Protein AF-A0A560QUR3-F1 (afdb_monomer_lite)

Radius of gyration: 18.46 Å; chains: 1; bounding box: 47×26×40 Å

Secondary structure (DSSP, 8-state):
-------SSTHHHHHHHHHHHTT--TT-TTSHHHHHHHHHHHHHHHHHHHS--PPPPHHHHHHHHHHHTT----

Foldseek 3Di:
DDDDQDDDPCVVVLVVLLVVLPPPDCVPPVCSNVSNVVSVVSVVVVCCVPPPPPPCPVVNVVVVVCVVVVVDDD

pLDDT: mean 74.61, std 9.54, range [52.19, 86.0]

Structure (mmCIF, N/CA/C/O backbone):
data_AF-A0A560QUR3-F1
#
_entry.id   AF-A0A560QUR3-F1
#
loop_
_atom_site.group_PDB
_atom_site.id
_atom_site.type_symbol
_atom_site.label_atom_id
_atom_site.label_alt_id
_atom_site.label_comp_id
_atom_site.label_asym_id
_atom_site.label_entity_id
_atom_site.label_seq_id
_atom_site.pdbx_PDB_ins_code
_atom_site.Cartn_x
_atom_site.Cartn_y
_atom_site.Cartn_z
_atom_site.occupancy
_atom_site.B_iso_or_equiv
_atom_site.auth_seq_id
_atom_site.auth_comp_id
_atom_site.auth_asym_id
_atom_site.auth_atom_id
_atom_site.pdbx_PDB_model_num
ATOM 1 N N . MET A 1 1 ? 12.739 1.969 -17.692 1.00 52.34 1 MET A N 1
ATOM 2 C CA . MET A 1 1 ? 11.740 2.333 -16.667 1.00 52.34 1 MET A CA 1
ATOM 3 C C . MET A 1 1 ? 11.431 3.821 -16.746 1.00 52.34 1 MET A C 1
ATOM 5 O O . MET A 1 1 ? 12.360 4.610 -16.847 1.00 52.34 1 MET A O 1
ATOM 9 N N . ASN A 1 2 ? 10.150 4.199 -16.742 1.00 58.69 2 ASN A N 1
ATOM 10 C CA . ASN A 1 2 ? 9.696 5.595 -16.699 1.00 58.69 2 ASN A CA 1
ATOM 11 C C . ASN A 1 2 ? 8.662 5.739 -15.571 1.00 58.69 2 ASN A C 1
ATOM 13 O O . ASN A 1 2 ? 7.477 5.938 -15.830 1.00 58.69 2 ASN A O 1
ATOM 17 N N . ILE A 1 3 ? 9.119 5.537 -14.333 1.00 62.84 3 ILE A N 1
ATOM 18 C CA . ILE A 1 3 ? 8.295 5.622 -13.123 1.00 62.84 3 ILE A CA 1
ATOM 19 C C . ILE A 1 3 ? 8.088 7.103 -12.803 1.00 62.84 3 ILE A C 1
ATOM 21 O O . ILE A 1 3 ? 9.042 7.884 -12.800 1.00 62.84 3 ILE A O 1
ATOM 25 N N . LYS A 1 4 ? 6.838 7.502 -12.581 1.00 67.50 4 LYS A N 1
ATOM 26 C CA . LYS A 1 4 ? 6.461 8.882 -12.267 1.00 67.50 4 LYS A CA 1
ATOM 27 C C . LYS A 1 4 ? 5.832 8.939 -10.873 1.00 67.50 4 LYS A C 1
ATOM 29 O O . LYS A 1 4 ? 5.256 7.942 -10.444 1.00 67.50 4 LYS A O 1
ATOM 34 N N . PRO A 1 5 ? 5.917 10.086 -10.177 1.00 64.19 5 PRO A N 1
ATOM 35 C CA . PRO A 1 5 ? 5.129 10.320 -8.968 1.00 64.19 5 PRO A CA 1
ATOM 36 C C . PRO A 1 5 ? 3.645 10.074 -9.255 1.00 64.19 5 PRO A C 1
ATOM 38 O O . PRO A 1 5 ? 3.225 10.363 -10.371 1.00 64.19 5 PRO A O 1
ATOM 41 N N . ILE A 1 6 ? 2.876 9.587 -8.277 1.00 64.06 6 ILE A N 1
ATOM 42 C CA . ILE A 1 6 ? 1.421 9.380 -8.385 1.00 64.06 6 ILE A CA 1
ATOM 43 C C . ILE A 1 6 ? 0.729 10.687 -7.949 1.00 64.06 6 ILE A C 1
ATOM 45 O O . ILE A 1 6 ? 0.719 10.976 -6.753 1.00 64.06 6 ILE A O 1
ATOM 49 N N . PRO A 1 7 ? 0.211 11.534 -8.866 1.00 55.59 7 PRO A N 1
ATOM 50 C CA . PRO A 1 7 ? -0.232 12.879 -8.500 1.00 55.59 7 PRO A CA 1
ATOM 51 C C . PRO A 1 7 ? -1.703 12.957 -8.050 1.00 55.59 7 PRO A C 1
ATOM 53 O O . PRO A 1 7 ? -2.031 13.870 -7.301 1.00 55.59 7 PRO A O 1
ATOM 56 N N . SER A 1 8 ? -2.595 12.076 -8.530 1.00 61.00 8 SER A N 1
ATOM 57 C CA . SER A 1 8 ? -4.028 11.968 -8.161 1.00 61.00 8 SER A CA 1
ATOM 58 C C . SER A 1 8 ? -4.737 10.941 -9.055 1.00 61.00 8 SER A C 1
ATOM 60 O O . SER A 1 8 ? -4.430 10.910 -10.244 1.00 61.00 8 SER A O 1
ATOM 62 N N . LYS A 1 9 ? -5.706 10.157 -8.536 1.00 56.53 9 LYS A N 1
ATOM 63 C CA . LYS A 1 9 ? -6.631 9.218 -9.244 1.00 56.53 9 LYS A CA 1
ATOM 64 C C . LYS A 1 9 ? -6.022 8.185 -10.215 1.00 56.53 9 LYS A C 1
ATOM 66 O O . LYS A 1 9 ? -6.736 7.288 -10.659 1.00 56.53 9 LYS A O 1
ATOM 71 N N . GLU A 1 10 ? -4.727 8.258 -10.499 1.00 54.44 10 GLU A N 1
ATOM 72 C CA . GLU A 1 10 ? -3.927 7.254 -11.205 1.00 54.44 10 GLU A CA 1
ATOM 73 C C . GLU A 1 10 ? -3.611 6.028 -10.327 1.00 54.44 10 GLU A C 1
ATOM 75 O O . GLU A 1 10 ? -2.910 5.125 -10.777 1.00 54.44 10 GLU A O 1
ATOM 80 N N . ASP A 1 11 ? 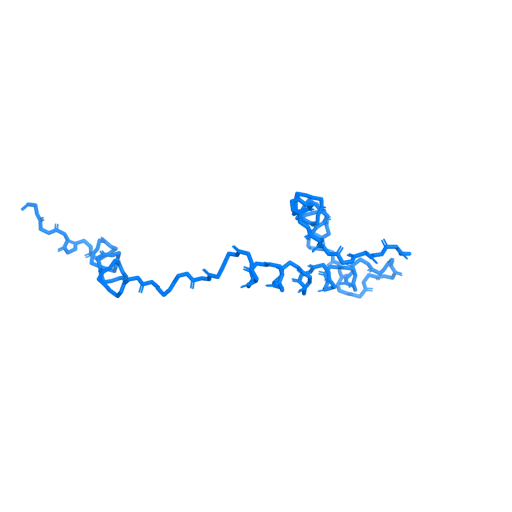-4.201 5.953 -9.128 1.00 60.50 11 ASP A N 1
ATOM 81 C CA . ASP A 1 11 ? -4.260 4.774 -8.256 1.00 60.50 11 ASP A CA 1
ATOM 82 C C . ASP A 1 11 ? -4.479 3.484 -9.045 1.00 60.50 11 ASP A C 1
ATOM 84 O O . ASP A 1 11 ? -3.700 2.544 -8.936 1.00 60.50 11 ASP A O 1
ATOM 88 N N . LEU A 1 12 ? -5.491 3.449 -9.916 1.00 61.25 12 LEU A N 1
ATOM 89 C CA . LEU A 1 12 ? -5.850 2.240 -10.661 1.00 61.25 12 LEU A CA 1
ATOM 90 C C . LEU A 1 12 ? -4.699 1.677 -11.504 1.00 61.25 12 LEU A C 1
ATOM 92 O O . LEU A 1 12 ? -4.597 0.463 -11.640 1.00 61.25 12 LEU A O 1
ATOM 96 N N . ALA A 1 13 ? -3.839 2.529 -12.067 1.00 72.06 13 ALA A N 1
ATOM 97 C CA . ALA A 1 13 ? -2.735 2.068 -12.901 1.00 72.06 13 ALA A CA 1
ATOM 98 C C . ALA A 1 13 ? -1.569 1.531 -12.058 1.00 72.06 13 ALA A C 1
ATOM 100 O O . ALA A 1 13 ? -0.991 0.505 -12.415 1.00 72.06 13 ALA A O 1
ATOM 101 N N . ALA A 1 14 ? -1.251 2.189 -10.937 1.00 76.44 14 ALA A N 1
ATOM 102 C CA . ALA A 1 14 ? -0.221 1.725 -10.009 1.00 76.44 14 ALA A CA 1
ATOM 103 C C . ALA A 1 14 ? -0.648 0.424 -9.312 1.00 76.44 14 ALA A C 1
ATOM 105 O O . ALA A 1 14 ? 0.113 -0.540 -9.313 1.00 76.44 14 ALA A O 1
ATOM 106 N N . PHE A 1 15 ? -1.889 0.352 -8.819 1.00 76.75 15 PHE A N 1
ATOM 107 C CA . PHE A 1 15 ? -2.445 -0.858 -8.211 1.00 76.75 15 PHE A CA 1
ATOM 108 C C . PHE A 1 15 ? -2.515 -2.019 -9.209 1.00 76.75 15 PHE A C 1
ATOM 110 O O . PHE A 1 15 ? -2.029 -3.103 -8.899 1.00 76.75 15 PHE A O 1
ATOM 117 N N . ALA A 1 16 ? -3.004 -1.796 -10.435 1.00 81.75 16 ALA A N 1
ATOM 118 C CA . ALA A 1 16 ? -3.029 -2.845 -11.457 1.00 81.75 16 ALA A CA 1
ATOM 119 C C . ALA A 1 16 ? -1.620 -3.331 -11.838 1.00 81.75 16 ALA A C 1
ATOM 121 O O . ALA A 1 16 ? -1.436 -4.499 -12.181 1.00 81.75 16 ALA A O 1
ATOM 122 N N . ARG A 1 17 ? -0.608 -2.453 -11.787 1.00 83.88 17 ARG A N 1
ATOM 123 C CA . ARG A 1 17 ? 0.782 -2.843 -12.041 1.00 83.88 17 ARG A CA 1
ATOM 124 C C . ARG A 1 17 ? 1.357 -3.657 -10.883 1.00 83.88 17 ARG A C 1
ATOM 126 O O . ARG A 1 17 ? 1.992 -4.672 -11.139 1.00 83.88 17 ARG A O 1
ATOM 133 N N . VAL A 1 18 ? 1.078 -3.270 -9.640 1.00 84.69 18 VAL A N 1
ATOM 134 C CA . VAL A 1 18 ? 1.429 -4.054 -8.446 1.00 84.69 18 VAL A CA 1
ATOM 135 C C . VAL A 1 18 ? 0.788 -5.441 -8.487 1.00 84.69 18 VAL A C 1
ATOM 137 O O . VAL A 1 18 ? 1.475 -6.421 -8.229 1.00 84.69 18 VAL A O 1
ATOM 140 N N . GLU A 1 19 ? -0.483 -5.556 -8.882 1.00 83.62 19 GLU A N 1
ATOM 141 C CA . GLU A 1 19 ? -1.156 -6.853 -9.053 1.00 83.62 19 GLU A CA 1
ATOM 142 C C . GLU A 1 19 ? -0.485 -7.728 -10.122 1.00 83.62 19 GLU A C 1
ATOM 144 O O . GLU A 1 19 ? -0.363 -8.937 -9.942 1.00 83.62 19 GLU A O 1
ATOM 149 N N . GLN A 1 20 ? -0.020 -7.135 -11.225 1.00 84.25 20 GLN A N 1
ATOM 150 C CA . GLN A 1 20 ? 0.710 -7.862 -12.272 1.00 84.25 20 GLN A CA 1
ATOM 151 C C . GLN A 1 20 ? 2.094 -8.324 -11.821 1.00 84.25 20 GLN A C 1
ATOM 153 O O . GLN A 1 20 ? 2.557 -9.375 -12.255 1.00 84.25 20 GLN A O 1
ATOM 158 N N . LEU A 1 21 ? 2.753 -7.524 -10.985 1.00 83.50 21 LEU A N 1
ATOM 159 C CA . LEU A 1 21 ? 4.072 -7.817 -10.433 1.00 83.50 21 LEU A CA 1
ATOM 160 C C . LEU A 1 21 ? 3.990 -8.693 -9.175 1.00 83.50 21 LEU A C 1
ATOM 162 O O . LEU A 1 21 ? 5.021 -9.139 -8.670 1.00 83.50 21 LEU A O 1
ATOM 166 N N . TRP A 1 22 ? 2.787 -8.969 -8.670 1.00 80.25 22 TRP A N 1
ATOM 167 C CA . TRP A 1 22 ? 2.580 -9.708 -7.434 1.00 80.25 22 TRP A CA 1
ATOM 168 C C . TRP A 1 22 ? 3.129 -11.133 -7.538 1.00 80.25 22 TRP A C 1
ATOM 170 O O . TRP A 1 22 ? 2.705 -11.925 -8.378 1.00 80.25 22 TRP A O 1
ATOM 180 N N . GLY A 1 23 ? 4.063 -11.477 -6.650 1.00 76.69 23 GLY A N 1
ATOM 181 C CA . GLY A 1 23 ? 4.741 -12.777 -6.666 1.00 76.69 23 GLY A CA 1
ATOM 182 C C . GLY A 1 23 ? 5.903 -12.879 -7.658 1.00 76.69 23 GLY A C 1
ATOM 183 O O . GLY A 1 23 ? 6.412 -13.981 -7.856 1.00 76.69 23 GLY A O 1
ATOM 184 N N . SER A 1 24 ? 6.330 -11.763 -8.258 1.00 78.50 24 SER A N 1
ATOM 185 C CA . SER A 1 24 ? 7.601 -11.704 -8.987 1.00 78.50 24 SER A CA 1
ATOM 186 C C . SER A 1 24 ? 8.767 -11.960 -8.038 1.00 78.50 24 SER A C 1
ATOM 188 O O . SER A 1 24 ? 8.713 -11.598 -6.859 1.00 78.50 24 SER A O 1
ATOM 190 N N . ASP A 1 25 ? 9.815 -12.598 -8.554 1.00 76.38 25 ASP A N 1
ATOM 191 C CA . ASP A 1 25 ? 11.030 -12.828 -7.780 1.00 76.38 25 ASP A CA 1
ATOM 192 C C . ASP A 1 25 ? 11.683 -11.482 -7.445 1.00 76.38 25 ASP A C 1
ATOM 194 O O . ASP A 1 25 ? 11.804 -10.607 -8.308 1.00 76.38 25 ASP A O 1
ATOM 198 N N . VAL A 1 26 ? 12.089 -11.314 -6.187 1.00 68.50 26 VAL A N 1
ATOM 199 C CA . VAL A 1 26 ? 12.731 -10.081 -5.710 1.00 68.50 26 VAL A CA 1
ATOM 200 C C . VAL A 1 26 ? 14.050 -9.864 -6.453 1.00 68.50 26 VAL A C 1
ATOM 202 O O . VAL A 1 26 ? 14.384 -8.735 -6.789 1.00 68.50 26 VAL A O 1
ATOM 205 N N . ASP A 1 27 ? 14.737 -10.954 -6.805 1.00 73.81 27 ASP A N 1
ATOM 206 C CA . ASP A 1 27 ? 15.969 -10.942 -7.593 1.00 73.81 27 ASP A CA 1
ATOM 207 C C . ASP A 1 27 ? 15.705 -11.095 -9.106 1.00 73.81 27 ASP A C 1
ATOM 209 O O . ASP A 1 27 ? 16.576 -11.557 -9.852 1.00 73.81 27 ASP A O 1
ATOM 213 N N . SER A 1 28 ? 14.498 -10.746 -9.583 1.00 74.69 28 SER A N 1
ATOM 214 C CA . SER A 1 28 ? 14.174 -10.827 -11.010 1.00 74.69 28 SER A CA 1
ATOM 215 C C . SER A 1 28 ? 15.177 -9.991 -11.822 1.00 74.69 28 SER A C 1
ATOM 217 O O . SER A 1 28 ? 15.262 -8.774 -11.629 1.00 74.69 28 SER A O 1
ATOM 219 N N . PRO A 1 29 ? 15.918 -10.598 -12.769 1.00 73.75 29 PRO A N 1
ATOM 220 C CA . PRO A 1 29 ? 16.892 -9.880 -13.592 1.00 73.75 29 PRO A CA 1
ATOM 221 C C . PRO A 1 29 ? 16.242 -8.829 -14.504 1.00 73.75 29 PRO A C 1
ATOM 223 O O . PRO A 1 29 ? 16.942 -7.962 -15.029 1.00 73.75 29 PRO A O 1
ATOM 226 N N . ASP A 1 30 ? 14.920 -8.892 -14.674 1.00 77.00 30 ASP A N 1
ATOM 227 C CA . ASP A 1 30 ? 14.126 -7.932 -15.438 1.00 77.00 30 ASP A CA 1
ATOM 228 C C . ASP A 1 30 ? 13.786 -6.657 -14.629 1.00 77.00 30 ASP A C 1
ATOM 230 O O . ASP A 1 30 ? 13.301 -5.676 -15.197 1.00 77.00 30 ASP A O 1
ATOM 234 N N . GLY A 1 31 ? 14.109 -6.625 -13.326 1.00 79.56 31 GLY A N 1
ATOM 235 C CA . GLY A 1 31 ? 13.908 -5.469 -12.441 1.00 79.56 31 GLY A CA 1
ATOM 236 C C . GLY A 1 31 ? 12.486 -5.335 -11.886 1.00 79.56 31 GLY A C 1
ATOM 237 O O . GLY A 1 31 ? 12.133 -4.292 -11.339 1.00 79.56 31 GLY A O 1
ATOM 238 N N . ASP A 1 32 ? 11.667 -6.378 -12.021 1.00 81.44 32 ASP A N 1
ATOM 239 C CA . ASP A 1 32 ? 10.274 -6.408 -11.557 1.00 81.44 32 ASP A CA 1
ATOM 240 C C . ASP A 1 32 ? 10.152 -6.260 -10.028 1.00 81.44 32 ASP A C 1
ATOM 242 O O . ASP A 1 32 ? 9.210 -5.632 -9.542 1.00 81.44 32 ASP A O 1
ATOM 246 N N . GLY A 1 33 ? 11.119 -6.794 -9.270 1.00 81.25 33 GLY A N 1
ATOM 247 C CA . GLY A 1 33 ? 11.192 -6.649 -7.811 1.00 81.25 33 GLY A CA 1
ATOM 248 C C . GLY A 1 33 ? 11.434 -5.200 -7.378 1.00 81.25 33 GLY A C 1
ATOM 249 O O . GLY A 1 33 ? 10.686 -4.668 -6.556 1.00 81.25 33 GLY A O 1
ATOM 250 N N . ASP A 1 34 ? 12.409 -4.534 -8.004 1.00 82.69 34 ASP A N 1
ATOM 251 C CA . ASP A 1 34 ? 12.699 -3.114 -7.769 1.00 82.69 34 ASP A CA 1
ATOM 252 C C . ASP A 1 34 ? 11.500 -2.228 -8.155 1.00 82.69 34 ASP A C 1
ATOM 254 O O . ASP A 1 34 ? 11.166 -1.265 -7.460 1.00 82.69 34 ASP A O 1
ATOM 258 N N . GLU A 1 35 ? 10.817 -2.547 -9.263 1.00 84.12 35 GLU A N 1
ATOM 259 C CA . GLU A 1 35 ? 9.608 -1.832 -9.690 1.00 84.12 35 GLU A CA 1
ATOM 260 C C . GLU A 1 35 ? 8.482 -1.974 -8.653 1.00 84.12 35 GLU A C 1
ATOM 262 O O . GLU A 1 35 ? 7.842 -0.978 -8.303 1.00 84.12 35 GLU A O 1
ATOM 267 N N . LEU A 1 36 ? 8.265 -3.186 -8.132 1.00 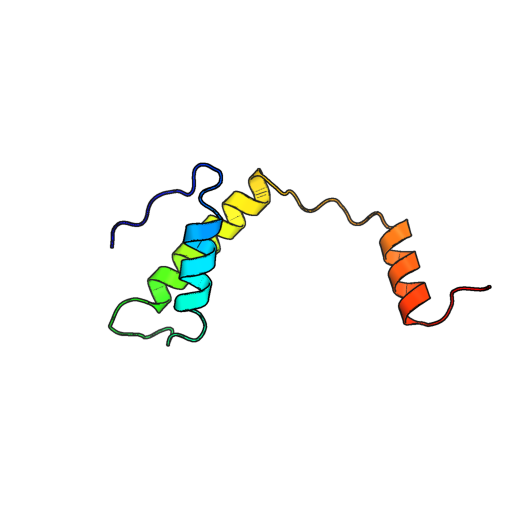85.44 36 LEU A N 1
ATOM 268 C CA . LEU A 1 36 ? 7.258 -3.472 -7.112 1.00 85.44 36 LEU A CA 1
ATOM 269 C C . LEU A 1 36 ? 7.530 -2.706 -5.808 1.00 85.44 36 LEU A C 1
ATOM 271 O O . LEU A 1 36 ? 6.604 -2.111 -5.255 1.00 85.44 36 LEU A O 1
ATOM 275 N N . GLU A 1 37 ? 8.780 -2.671 -5.341 1.00 84.75 37 GLU A N 1
ATOM 276 C CA . GLU A 1 37 ? 9.165 -1.939 -4.126 1.00 84.75 37 GLU A CA 1
ATOM 277 C C . GLU A 1 37 ? 8.913 -0.431 -4.272 1.00 84.75 37 GLU A C 1
ATOM 279 O O . GLU A 1 37 ? 8.306 0.202 -3.402 1.00 84.75 37 GLU A O 1
ATOM 284 N N 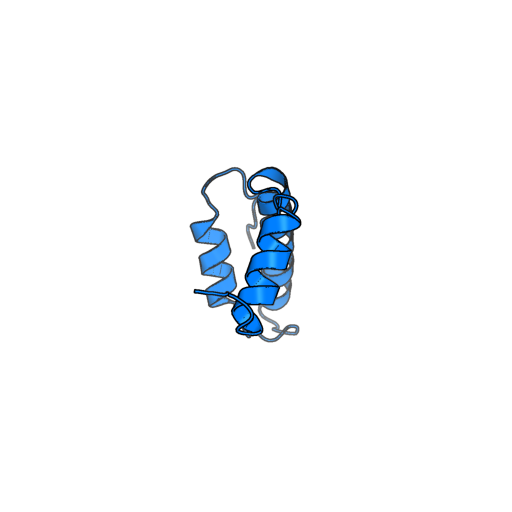. ILE A 1 38 ? 9.306 0.153 -5.408 1.00 86.00 38 ILE A N 1
ATOM 285 C CA . ILE A 1 38 ? 9.094 1.580 -5.677 1.00 86.00 38 ILE A CA 1
ATOM 286 C C . ILE A 1 38 ? 7.598 1.904 -5.767 1.00 86.00 38 ILE A C 1
ATOM 288 O O . ILE A 1 38 ? 7.155 2.916 -5.216 1.00 86.00 38 ILE A O 1
ATOM 292 N N . LEU A 1 39 ? 6.807 1.070 -6.448 1.00 85.25 39 LEU A N 1
ATOM 293 C CA . LEU A 1 39 ? 5.359 1.264 -6.550 1.00 85.25 39 LEU A CA 1
ATOM 294 C C . LEU A 1 39 ? 4.679 1.167 -5.181 1.00 85.25 39 LEU A C 1
ATOM 296 O O . LEU A 1 39 ? 3.827 2.003 -4.882 1.00 85.25 39 LEU A O 1
ATOM 300 N N . ALA A 1 40 ? 5.090 0.221 -4.334 1.00 84.19 40 ALA A N 1
ATOM 301 C CA . ALA A 1 40 ? 4.568 0.083 -2.977 1.00 84.19 40 ALA A CA 1
ATOM 302 C C . ALA A 1 40 ? 4.820 1.345 -2.133 1.00 84.19 40 ALA A C 1
ATOM 304 O O . ALA A 1 40 ? 3.894 1.855 -1.503 1.00 84.19 40 ALA A O 1
ATOM 305 N N . LEU A 1 41 ? 6.033 1.909 -2.185 1.00 86.00 41 LEU A N 1
ATOM 306 C CA . LEU A 1 41 ? 6.373 3.153 -1.479 1.00 86.00 41 LEU A CA 1
ATOM 307 C C . LEU A 1 41 ? 5.563 4.360 -1.975 1.00 86.00 41 LEU A C 1
ATOM 309 O O . LEU A 1 41 ? 5.154 5.220 -1.191 1.00 86.00 41 LEU A O 1
ATOM 313 N N . LEU A 1 42 ? 5.335 4.454 -3.288 1.00 85.00 42 LEU A N 1
ATOM 314 C CA . LEU A 1 42 ? 4.541 5.540 -3.866 1.00 85.00 42 LEU A CA 1
ATOM 315 C C . LEU A 1 42 ? 3.067 5.443 -3.461 1.00 85.00 42 LEU A C 1
ATOM 317 O O . LEU A 1 42 ? 2.465 6.471 -3.145 1.00 85.00 42 LEU A O 1
ATOM 321 N N . ILE A 1 43 ? 2.513 4.229 -3.447 1.00 81.75 43 ILE A N 1
ATOM 322 C CA . ILE A 1 43 ? 1.145 3.956 -2.999 1.00 81.75 43 ILE A CA 1
ATOM 323 C C . ILE A 1 43 ? 0.997 4.298 -1.516 1.00 81.75 43 ILE A C 1
ATOM 325 O O . ILE A 1 43 ? 0.112 5.074 -1.173 1.00 81.75 43 ILE A O 1
ATOM 329 N N . GLU A 1 44 ? 1.898 3.823 -0.652 1.00 83.25 44 GLU A N 1
ATOM 330 C CA . GLU A 1 44 ? 1.866 4.116 0.788 1.00 83.25 44 GLU A CA 1
ATOM 331 C C . GLU A 1 44 ? 1.864 5.627 1.054 1.00 83.25 44 GLU A C 1
ATOM 333 O O . GLU A 1 44 ? 1.086 6.139 1.866 1.00 83.25 44 GLU A O 1
ATOM 338 N N . LYS A 1 45 ? 2.732 6.376 0.364 1.00 83.00 45 LYS A N 1
ATOM 339 C CA . LYS A 1 45 ? 2.779 7.832 0.507 1.00 83.00 45 LYS A CA 1
ATOM 340 C C . LYS A 1 45 ? 1.467 8.479 0.065 1.00 83.00 45 LYS A C 1
ATOM 342 O O . LYS A 1 45 ? 0.959 9.362 0.754 1.00 83.00 45 LYS A O 1
ATOM 347 N N . TYR A 1 46 ? 0.932 8.050 -1.074 1.00 80.69 46 TYR A N 1
ATOM 348 C CA . TYR A 1 46 ? -0.319 8.575 -1.600 1.00 80.69 46 TYR A CA 1
ATOM 349 C C . TYR A 1 46 ? -1.502 8.281 -0.663 1.00 80.69 46 TYR A C 1
ATOM 351 O O . TYR A 1 46 ? -2.286 9.189 -0.384 1.00 80.69 46 TYR A O 1
ATOM 359 N N . GLU A 1 47 ? -1.603 7.058 -0.135 1.00 80.06 47 GLU A N 1
ATOM 360 C CA . GLU A 1 47 ? -2.629 6.653 0.830 1.00 80.06 47 GLU A CA 1
ATOM 361 C C . GLU A 1 47 ? -2.536 7.464 2.122 1.00 80.06 47 GLU A C 1
ATOM 363 O O . GLU A 1 47 ? -3.546 7.978 2.588 1.00 80.06 47 GLU A O 1
ATOM 368 N N . ASN A 1 48 ? -1.335 7.680 2.661 1.00 79.69 48 ASN A N 1
ATOM 369 C CA . ASN A 1 48 ? -1.156 8.526 3.842 1.00 79.69 48 ASN A CA 1
ATOM 370 C C . ASN A 1 48 ? -1.611 9.979 3.617 1.00 79.69 48 ASN A C 1
ATOM 372 O O . ASN A 1 48 ? -2.128 10.612 4.540 1.00 79.69 48 ASN A O 1
ATOM 376 N N . GLU A 1 49 ? -1.421 10.521 2.410 1.00 79.94 49 GLU A N 1
ATOM 377 C CA . GLU A 1 49 ? -1.822 11.891 2.065 1.00 79.94 49 GLU A CA 1
ATOM 378 C C . GLU A 1 49 ? -3.330 12.016 1.761 1.00 79.94 49 GLU A C 1
ATOM 380 O O . GLU A 1 49 ? -3.943 13.019 2.134 1.00 79.94 49 GLU A O 1
ATOM 385 N N . HIS A 1 50 ? -3.938 11.024 1.099 1.00 76.75 50 HIS A N 1
ATOM 386 C CA . HIS A 1 50 ? -5.317 11.104 0.585 1.00 76.75 50 HIS A CA 1
ATOM 387 C C . HIS A 1 50 ? -6.346 10.324 1.409 1.00 76.75 50 HIS A C 1
ATOM 389 O O . HIS A 1 50 ? -7.5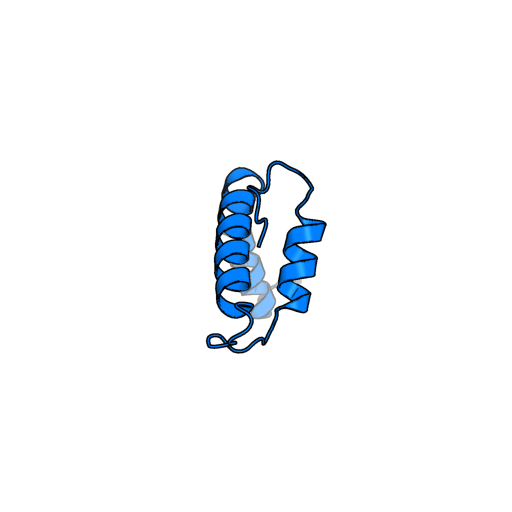04 10.736 1.498 1.00 76.75 50 HIS A O 1
ATOM 395 N N . TYR A 1 51 ? -5.931 9.217 2.018 1.00 72.44 51 TYR A N 1
ATOM 396 C CA . TYR A 1 51 ? -6.748 8.323 2.835 1.00 72.44 51 TYR A CA 1
ATOM 397 C C . TYR A 1 51 ? -6.091 8.106 4.204 1.00 72.44 51 TYR A C 1
ATOM 399 O O . TYR A 1 51 ? -5.768 6.970 4.559 1.00 72.44 51 TYR A O 1
ATOM 407 N N . PRO A 1 52 ? -5.877 9.176 4.996 1.00 68.94 52 PRO A N 1
ATOM 408 C CA . PRO A 1 52 ? -5.311 9.021 6.325 1.00 68.94 52 PRO A CA 1
ATOM 409 C C . PRO A 1 52 ? -6.179 8.040 7.111 1.00 68.94 52 PRO A C 1
ATOM 411 O O . PRO A 1 52 ? -7.392 8.244 7.218 1.00 68.94 52 PRO A O 1
ATOM 414 N N . MET A 1 53 ? -5.562 6.975 7.634 1.00 65.50 53 MET A N 1
ATOM 415 C CA . MET A 1 53 ? -6.255 5.991 8.462 1.00 65.50 53 MET A CA 1
ATOM 416 C C . MET A 1 53 ? -6.988 6.746 9.571 1.00 65.50 53 MET A C 1
ATOM 418 O O . MET A 1 53 ? -6.327 7.368 10.414 1.00 65.50 53 MET A O 1
ATOM 422 N N . PRO A 1 54 ? -8.336 6.749 9.581 1.00 61.59 54 PRO A N 1
ATOM 423 C CA . PRO A 1 54 ? -9.038 7.303 10.716 1.00 61.59 54 PRO A CA 1
ATOM 424 C C . PRO A 1 54 ? -8.579 6.497 11.925 1.00 61.59 54 PRO A C 1
ATOM 426 O O . PRO A 1 54 ? -8.455 5.272 11.846 1.00 61.59 54 PRO A O 1
ATOM 429 N N . LEU A 1 55 ? -8.295 7.175 13.039 1.00 60.47 55 LEU A N 1
ATOM 430 C CA . LEU A 1 55 ? -8.190 6.478 14.315 1.00 60.47 55 LEU A CA 1
ATOM 431 C C . LEU A 1 55 ? -9.442 5.613 14.412 1.00 60.47 55 LEU A C 1
ATOM 433 O O . LEU A 1 55 ? -10.545 6.166 14.379 1.00 60.47 55 LEU A O 1
ATOM 437 N N . SER A 1 56 ? -9.275 4.286 14.438 1.00 60.91 56 SER A N 1
ATOM 438 C CA . SER A 1 56 ? -10.392 3.379 14.667 1.00 60.91 56 SER A CA 1
ATOM 439 C C . SER A 1 56 ? -11.124 3.935 15.872 1.00 60.91 56 SER A C 1
ATOM 441 O O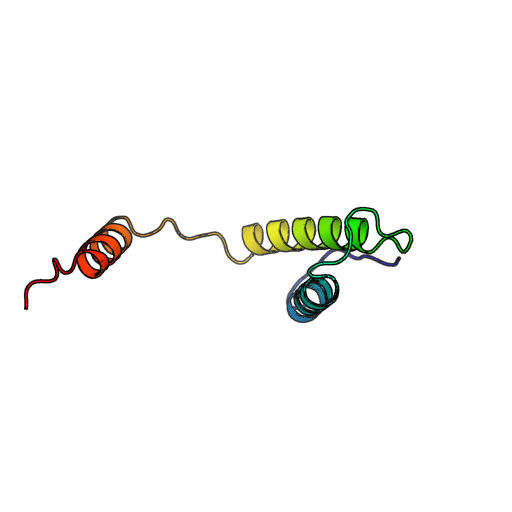 . SER A 1 56 ? -10.486 4.110 16.915 1.00 60.91 56 SER A O 1
ATOM 443 N N . ASP A 1 57 ? -12.401 4.298 15.720 1.00 69.69 57 ASP A N 1
ATOM 444 C CA . ASP A 1 57 ? -13.172 4.747 16.871 1.00 69.69 57 ASP A CA 1
ATOM 445 C C . ASP A 1 57 ? -13.026 3.623 17.903 1.00 69.69 57 ASP A C 1
ATOM 447 O O . ASP A 1 57 ? -13.391 2.480 17.602 1.00 69.69 57 ASP A O 1
ATOM 451 N N . PRO A 1 58 ? -12.402 3.880 19.067 1.00 71.62 58 PRO A N 1
ATOM 452 C CA . PRO A 1 58 ? -12.112 2.825 20.024 1.00 71.62 58 PRO A CA 1
ATOM 453 C C . PRO A 1 58 ? -13.391 2.077 20.416 1.00 71.62 58 PRO A C 1
ATOM 455 O O . PRO A 1 58 ? -13.326 0.891 20.728 1.00 71.62 58 PRO A O 1
ATOM 458 N N . ILE A 1 59 ? -14.559 2.724 20.321 1.00 76.62 59 ILE A N 1
ATOM 459 C CA . ILE A 1 59 ? -15.866 2.099 20.516 1.00 76.62 59 ILE A CA 1
ATOM 460 C C . ILE A 1 59 ? -16.171 1.083 19.405 1.00 76.62 59 ILE A C 1
ATOM 462 O O . ILE A 1 59 ? -16.586 -0.033 19.709 1.00 76.62 59 ILE A O 1
ATOM 466 N N . GLU A 1 60 ? -15.951 1.421 18.134 1.00 78.12 60 GLU A N 1
ATOM 467 C CA . GLU A 1 60 ? -16.171 0.505 17.004 1.00 78.12 60 GLU A CA 1
ATOM 468 C C . GLU A 1 60 ? -15.172 -0.660 17.007 1.00 78.12 60 GLU A C 1
ATOM 470 O O . GLU A 1 60 ? -15.554 -1.798 16.740 1.00 78.12 60 GLU A O 1
ATOM 475 N N . ALA A 1 61 ? -13.918 -0.422 17.408 1.00 80.31 61 ALA A N 1
ATOM 476 C CA . ALA A 1 61 ? -12.931 -1.487 17.594 1.00 80.31 61 ALA A CA 1
ATOM 477 C C . ALA A 1 61 ? -13.345 -2.474 18.703 1.00 80.31 61 ALA A C 1
ATOM 479 O O . ALA A 1 61 ? -13.215 -3.689 18.538 1.00 80.31 61 ALA A O 1
ATOM 480 N N . ILE A 1 62 ? -13.890 -1.966 19.817 1.00 79.94 62 ILE A N 1
ATOM 481 C CA . ILE A 1 62 ? -14.430 -2.796 20.903 1.00 79.94 62 ILE A CA 1
ATOM 482 C C . ILE A 1 62 ? -15.667 -3.567 20.432 1.00 79.94 62 ILE A C 1
ATOM 484 O O . ILE A 1 62 ? -15.745 -4.767 20.676 1.00 79.94 62 ILE A O 1
ATOM 488 N N . LYS A 1 63 ? -16.606 -2.928 19.722 1.00 79.12 63 LYS A N 1
ATOM 489 C CA . LYS A 1 63 ? -17.800 -3.600 19.179 1.00 79.12 63 LYS A CA 1
ATOM 490 C C . LYS A 1 63 ? -17.439 -4.712 18.201 1.00 79.12 63 LYS A C 1
ATOM 492 O O . LYS A 1 63 ? -17.975 -5.804 18.329 1.00 79.12 63 LYS A O 1
ATOM 497 N N . PH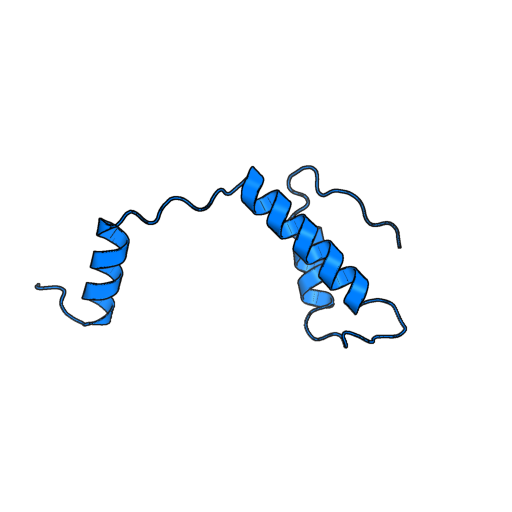E A 1 64 ? -16.501 -4.469 17.285 1.00 78.94 64 PHE A N 1
ATOM 498 C CA . PHE A 1 64 ? -15.987 -5.498 16.380 1.00 78.94 64 PHE A CA 1
ATOM 499 C C . PHE A 1 64 ? -15.401 -6.678 17.163 1.00 78.94 64 PHE A C 1
ATOM 501 O O . PHE A 1 64 ? -15.659 -7.835 16.846 1.00 78.94 64 PHE A O 1
ATOM 508 N N . HIS A 1 65 ? -14.652 -6.402 18.232 1.00 81.19 65 HIS A N 1
ATOM 509 C CA . HIS A 1 65 ? -14.087 -7.448 19.077 1.00 81.19 65 HIS A CA 1
ATOM 510 C C . HIS A 1 65 ? -15.154 -8.216 19.878 1.00 81.19 65 HIS A C 1
ATOM 512 O O . HIS A 1 65 ? -15.032 -9.427 20.045 1.00 81.19 65 HIS A O 1
ATOM 518 N N . MET A 1 66 ? -16.207 -7.535 20.344 1.00 81.69 66 MET A N 1
ATOM 519 C CA . MET A 1 66 ? -17.357 -8.156 21.009 1.00 81.69 66 MET A CA 1
ATOM 520 C C . MET A 1 66 ? -18.171 -9.030 20.048 1.00 81.69 66 MET A C 1
ATOM 522 O O . MET A 1 66 ? -18.537 -10.142 20.419 1.00 81.69 66 MET A O 1
ATOM 526 N N . ASP A 1 67 ? -18.409 -8.572 18.817 1.00 83.12 67 ASP A N 1
ATOM 527 C CA . ASP A 1 67 ? -19.107 -9.321 17.763 1.00 83.12 67 ASP A CA 1
ATOM 528 C C . ASP A 1 67 ? -18.351 -10.608 17.396 1.00 83.12 67 ASP A C 1
ATOM 530 O O . ASP A 1 67 ? -18.916 -11.700 17.426 1.00 83.12 67 ASP A O 1
ATOM 534 N N . GLN A 1 68 ? -17.031 -10.510 17.209 1.00 82.19 68 GLN A N 1
ATOM 535 C CA . GLN A 1 68 ? -16.154 -11.662 16.953 1.00 82.19 68 GLN A CA 1
ATOM 536 C C . GLN A 1 68 ? -16.136 -12.687 18.098 1.00 82.19 68 GLN A C 1
ATOM 538 O O . GLN A 1 68 ? -15.876 -13.869 17.876 1.00 82.19 68 GLN A O 1
ATOM 543 N N . GLN A 1 69 ? -16.398 -12.246 19.331 1.00 83.06 69 GLN A N 1
ATOM 544 C CA . GLN A 1 69 ? -16.505 -13.113 20.507 1.00 83.06 69 GLN A CA 1
ATOM 545 C C . GLN A 1 69 ? -17.939 -13.593 20.781 1.00 83.06 69 GLN A C 1
ATOM 547 O O . GLN A 1 69 ? -18.161 -14.305 21.760 1.00 83.06 69 GLN A O 1
ATOM 552 N N . GLY A 1 70 ? -18.916 -13.219 19.947 1.00 78.00 70 GLY A N 1
ATOM 553 C CA . GLY A 1 70 ? -20.325 -13.558 20.154 1.00 78.00 70 GLY A CA 1
ATOM 554 C C . GLY A 1 70 ? -20.931 -12.921 21.410 1.00 78.00 70 GLY A C 1
ATOM 555 O O . GLY A 1 70 ? -21.878 -13.462 21.972 1.00 78.00 70 GLY A O 1
ATOM 556 N N . LEU A 1 71 ? -20.376 -11.795 21.871 1.00 74.44 71 LEU A N 1
ATOM 557 C CA . LEU A 1 71 ? -20.802 -11.064 23.073 1.00 74.44 71 LEU A CA 1
ATOM 558 C C . LEU A 1 71 ? -21.887 -10.012 22.786 1.00 74.44 71 LEU A C 1
ATOM 560 O O . LEU A 1 71 ? -22.220 -9.216 23.663 1.00 74.44 71 LEU A O 1
ATOM 564 N N . VAL A 1 72 ? -22.418 -9.970 21.563 1.00 64.62 72 VAL A N 1
ATOM 565 C CA . VAL A 1 72 ? -23.547 -9.105 21.205 1.00 64.62 72 VAL A CA 1
ATOM 566 C C . VAL A 1 72 ? -24.836 -9.680 21.801 1.00 64.62 72 VAL A C 1
ATOM 568 O O . VAL A 1 72 ? -25.404 -10.648 21.298 1.00 64.62 72 VAL A O 1
ATOM 571 N N . GLU A 1 73 ? -25.270 -9.110 22.927 1.00 60.50 73 GLU A N 1
ATOM 572 C CA . GLU A 1 73 ? -26.583 -9.390 23.518 1.00 60.50 73 GLU A CA 1
ATOM 573 C C . GLU A 1 73 ? -27.700 -8.960 22.547 1.00 60.50 73 GLU A C 1
ATOM 575 O O . GLU A 1 73 ? -27.616 -7.902 21.918 1.00 60.50 73 GLU A O 1
ATOM 580 N N . SER A 1 74 ? -28.715 -9.821 22.399 1.00 52.19 74 SER A N 1
ATOM 581 C CA . SER A 1 74 ? -29.940 -9.566 21.617 1.00 52.19 74 SER A CA 1
ATOM 582 C C . SER A 1 74 ? -30.836 -8.503 22.244 1.00 52.19 74 SER A C 1
ATOM 584 O O . SER A 1 74 ? -30.847 -8.402 23.491 1.00 52.19 74 SER A O 1
#

Sequence (74 aa):
MNIKPIPSKEDLAAFARVEQLWGSDVDSPDGDGDELEILALLIEKYENEHYPMPLSDPIEAIKFHMDQQGLVES